Protein AF-A0AAI8T4B0-F1 (afdb_monomer)

Secondary structure (DSSP, 8-state):
--HHHHHHHHHHHHHS-HHHHHHHTTS-HHHHHHHHHHHHHHHT--HHHHHHHHH-

Nearest PDB structures (foldseek):
  4x6g-assembly2_E  TM=8.246E-01  e=2.502E-03  Pseudomonas aeruginosa PAO1
  7dwo-assembly1_A  TM=8.190E-01  e=6.940E-03  Aliivibrio fischeri ES114
  5y9s-assembly1_B  TM=9.899E-01  e=2.760E-02  Vibrio vulnificus CMCP6
  5y9s-assembly1_D  TM=9.746E-01  e=3.956E-02  Vibrio vulnificus CMCP6
  1b9n-assembly1_B  TM=8.244E-01  e=6.642E-01  Escherichia coli

Sequence (56 aa):
MEMQQVRYFLALSSTLSFTRAAEECNVTQPALTRAIKTLEEGLGANASDASASIRT

Structure (mmCIF, N/CA/C/O backbone):
data_AF-A0AAI8T4B0-F1
#
_entry.id   AF-A0AAI8T4B0-F1
#
loop_
_atom_site.group_PDB
_atom_site.id
_atom_site.type_symbol
_atom_site.label_atom_id
_atom_site.label_alt_id
_atom_site.label_comp_id
_atom_site.label_asym_id
_atom_site.label_entity_id
_atom_site.label_seq_id
_atom_site.pdbx_PDB_ins_code
_atom_site.Cartn_x
_atom_site.Cartn_y
_atom_site.Cartn_z
_atom_site.occupancy
_atom_site.B_iso_or_equiv
_atom_site.auth_seq_id
_atom_site.auth_comp_id
_atom_site.auth_asym_id
_atom_site.auth_atom_id
_atom_site.pdbx_PDB_model_num
ATOM 1 N N . MET A 1 1 ? 10.319 -9.885 -8.218 1.00 58.78 1 MET A N 1
ATOM 2 C CA . MET A 1 1 ? 8.876 -9.942 -7.920 1.00 58.78 1 MET A CA 1
ATOM 3 C C . MET A 1 1 ? 8.653 -10.804 -6.700 1.00 58.78 1 MET A C 1
ATOM 5 O O . MET A 1 1 ? 9.063 -11.957 -6.713 1.00 58.78 1 MET A O 1
ATOM 9 N N . GLU A 1 2 ? 8.044 -10.240 -5.660 1.00 77.88 2 GLU A N 1
ATOM 10 C CA . GLU A 1 2 ? 7.712 -10.944 -4.417 1.00 77.88 2 GLU A CA 1
ATOM 11 C C . GLU A 1 2 ? 6.191 -10.931 -4.202 1.00 77.88 2 GLU A C 1
ATOM 13 O O . GLU A 1 2 ? 5.541 -9.912 -4.436 1.00 77.88 2 GLU A O 1
ATOM 18 N N . MET A 1 3 ? 5.605 -12.043 -3.741 1.00 82.62 3 MET A N 1
ATOM 19 C CA . MET A 1 3 ? 4.146 -12.182 -3.565 1.00 82.62 3 MET A CA 1
ATOM 20 C C . MET A 1 3 ? 3.552 -11.103 -2.637 1.00 82.62 3 MET A C 1
ATOM 22 O O . MET A 1 3 ? 2.402 -10.693 -2.793 1.00 82.62 3 MET A O 1
ATOM 26 N N . GLN A 1 4 ? 4.356 -10.602 -1.695 1.00 84.31 4 GLN A N 1
ATOM 27 C CA . GLN A 1 4 ? 4.012 -9.512 -0.781 1.00 84.31 4 GLN A CA 1
ATOM 28 C C . GLN A 1 4 ? 3.615 -8.225 -1.526 1.00 84.31 4 GLN A C 1
ATOM 30 O O . GLN A 1 4 ? 2.646 -7.564 -1.163 1.00 84.31 4 GLN A O 1
ATOM 35 N N . GLN A 1 5 ? 4.329 -7.898 -2.605 1.00 84.94 5 GLN A N 1
ATOM 36 C CA . GLN A 1 5 ? 4.130 -6.676 -3.385 1.00 84.94 5 GLN A CA 1
ATOM 37 C C . GLN 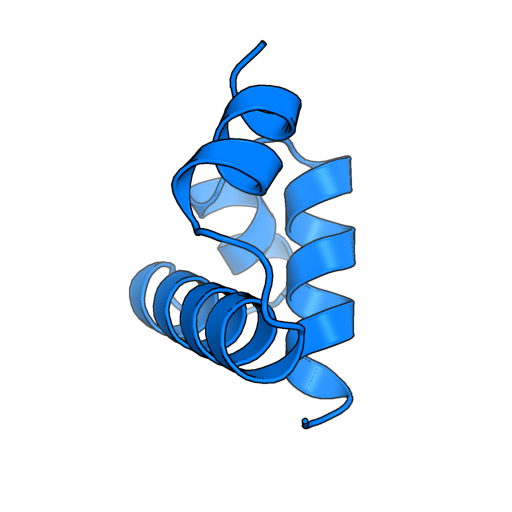A 1 5 ? 2.777 -6.691 -4.111 1.00 84.94 5 GLN A C 1
ATOM 39 O O . GLN A 1 5 ? 2.061 -5.691 -4.126 1.00 84.94 5 GLN A O 1
ATOM 44 N N . VAL A 1 6 ? 2.381 -7.856 -4.633 1.00 85.88 6 VAL A N 1
ATOM 45 C CA . VAL A 1 6 ? 1.076 -8.060 -5.282 1.00 85.88 6 VAL A CA 1
ATOM 46 C C . VAL A 1 6 ? -0.068 -7.919 -4.275 1.00 85.88 6 VAL A C 1
ATOM 48 O O . VAL A 1 6 ? -1.090 -7.309 -4.582 1.00 85.88 6 VAL A O 1
ATOM 51 N N . ARG A 1 7 ? 0.103 -8.424 -3.044 1.00 88.25 7 ARG A N 1
ATOM 52 C CA . ARG A 1 7 ? -0.897 -8.259 -1.973 1.00 88.25 7 ARG A CA 1
ATOM 53 C C . ARG A 1 7 ? -1.099 -6.791 -1.605 1.00 88.25 7 ARG A C 1
ATOM 55 O O . ARG A 1 7 ? -2.235 -6.353 -1.459 1.00 88.25 7 ARG A O 1
ATOM 62 N N . TYR A 1 8 ? -0.013 -6.032 -1.499 1.00 89.62 8 TYR A N 1
ATOM 63 C CA . TYR A 1 8 ? -0.078 -4.595 -1.239 1.00 89.62 8 TYR A CA 1
ATOM 64 C C . TYR A 1 8 ? -0.751 -3.830 -2.378 1.00 89.62 8 TYR A C 1
ATOM 66 O O . TYR A 1 8 ? -1.525 -2.913 -2.123 1.00 89.62 8 TYR A O 1
ATOM 74 N N . PHE A 1 9 ? -0.515 -4.236 -3.625 1.00 86.94 9 PHE A N 1
ATOM 75 C CA . PHE A 1 9 ? -1.185 -3.666 -4.792 1.00 86.94 9 PHE A CA 1
ATOM 76 C C . PHE A 1 9 ? -2.694 -3.959 -4.814 1.00 86.94 9 PHE A C 1
ATOM 78 O O . PHE A 1 9 ? -3.498 -3.069 -5.091 1.00 86.94 9 PHE A O 1
ATOM 85 N N . LEU A 1 10 ? -3.105 -5.174 -4.446 1.00 89.25 10 LEU A N 1
ATOM 86 C CA . LEU A 1 10 ? -4.521 -5.528 -4.282 1.00 89.25 10 LEU A CA 1
ATOM 87 C C . LEU A 1 10 ? -5.207 -4.721 -3.167 1.00 89.25 10 LEU A C 1
ATOM 89 O O . LEU A 1 10 ? -6.320 -4.231 -3.352 1.00 89.25 10 LEU A O 1
ATOM 93 N N . ALA A 1 11 ? -4.538 -4.526 -2.029 1.00 90.19 11 ALA A N 1
ATOM 94 C CA . ALA A 1 11 ? -5.060 -3.683 -0.952 1.00 90.19 11 ALA A CA 1
ATOM 95 C C . ALA A 1 11 ? -5.154 -2.206 -1.374 1.00 90.19 11 ALA A C 1
ATOM 97 O O . ALA A 1 11 ? -6.139 -1.525 -1.085 1.00 90.19 11 ALA A O 1
ATOM 98 N N . LEU A 1 12 ? -4.158 -1.709 -2.112 1.00 88.56 12 LEU A N 1
ATOM 99 C CA . LEU A 1 12 ? -4.147 -0.342 -2.627 1.00 88.56 12 LEU A CA 1
ATOM 100 C C . LEU A 1 12 ? -5.261 -0.093 -3.651 1.00 88.56 12 LEU A C 1
ATOM 102 O O . LEU A 1 12 ? -5.942 0.924 -3.564 1.00 88.56 12 LEU A O 1
ATOM 106 N N . SER A 1 13 ? -5.480 -1.023 -4.580 1.00 88.62 13 SER A N 1
ATOM 107 C CA . SER A 1 13 ? -6.570 -0.933 -5.563 1.00 88.62 13 SER A CA 1
ATOM 108 C C . SER A 1 13 ? -7.958 -1.053 -4.926 1.00 88.62 13 SER A C 1
ATOM 110 O O . SE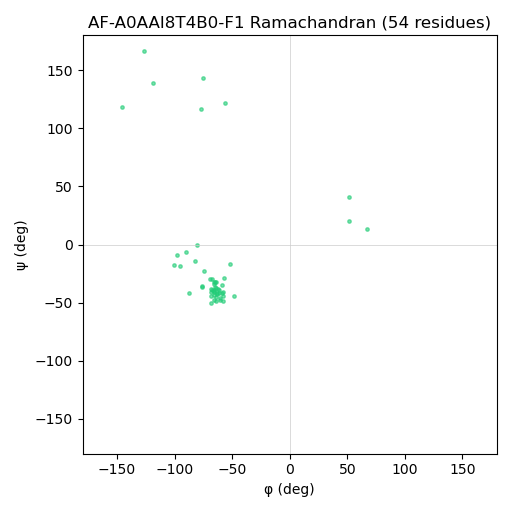R A 1 13 ? -8.894 -0.425 -5.406 1.00 88.62 13 SER A O 1
ATOM 112 N N . SER A 1 14 ? -8.090 -1.783 -3.815 1.00 89.19 14 SER A N 1
ATOM 113 C CA . SER A 1 14 ? -9.361 -1.901 -3.082 1.00 89.19 14 SER A CA 1
ATOM 114 C C . SER A 1 14 ? -9.690 -0.660 -2.246 1.00 89.19 14 SER A C 1
ATOM 116 O O . SER A 1 14 ? -10.850 -0.279 -2.119 1.00 89.19 14 SER A O 1
ATOM 118 N N . THR A 1 15 ? -8.676 -0.026 -1.654 1.00 89.31 15 THR A N 1
ATOM 119 C CA . THR A 1 15 ? -8.861 1.116 -0.741 1.00 89.31 15 THR A CA 1
ATOM 120 C C . THR A 1 15 ? -8.730 2.478 -1.419 1.00 89.31 15 THR A C 1
ATOM 122 O O . THR A 1 15 ? -9.145 3.476 -0.828 1.00 89.31 15 THR A O 1
ATOM 125 N N . LEU A 1 16 ? -8.112 2.538 -2.607 1.00 87.25 16 LEU A N 1
ATOM 126 C CA . LEU A 1 16 ? -7.757 3.762 -3.343 1.00 87.25 16 LEU A CA 1
ATOM 127 C C . LEU A 1 16 ? -6.978 4.788 -2.493 1.00 87.25 16 LEU A C 1
ATOM 129 O O . LEU A 1 16 ? -6.931 5.979 -2.794 1.00 87.25 16 LEU A O 1
ATOM 133 N N . SER A 1 17 ? -6.357 4.337 -1.399 1.00 86.94 17 SER A N 1
ATOM 134 C CA . SER A 1 17 ? -5.666 5.190 -0.437 1.00 86.94 17 SER A CA 1
ATOM 135 C C . SER A 1 17 ? -4.450 4.473 0.127 1.00 86.94 17 SER A C 1
ATOM 137 O O . SER A 1 17 ? -4.567 3.459 0.811 1.00 86.94 17 SER A O 1
ATOM 139 N N . PHE A 1 18 ? -3.265 5.040 -0.107 1.00 85.75 18 PHE A N 1
ATOM 140 C CA . PHE A 1 18 ? -1.998 4.492 0.389 1.00 85.75 18 PHE A CA 1
ATOM 141 C C . PHE A 1 18 ? -1.956 4.373 1.913 1.00 85.75 18 PHE A C 1
ATOM 143 O O . PHE A 1 18 ? -1.352 3.439 2.432 1.00 85.75 18 PHE A O 1
ATOM 150 N N . THR A 1 19 ? -2.588 5.302 2.630 1.00 90.06 19 THR A N 1
ATOM 151 C CA . THR A 1 19 ? -2.656 5.259 4.094 1.00 90.06 19 THR A CA 1
ATOM 152 C C . THR A 1 19 ? -3.522 4.091 4.548 1.00 90.06 19 THR A C 1
ATOM 154 O O . THR A 1 19 ? -3.062 3.257 5.319 1.00 90.06 19 THR A O 1
ATOM 157 N N . ARG A 1 20 ? -4.728 3.966 3.985 1.00 89.25 20 ARG A N 1
ATOM 158 C CA . ARG A 1 20 ? -5.692 2.930 4.372 1.00 89.25 20 ARG A CA 1
ATOM 159 C C . ARG A 1 20 ? -5.229 1.526 3.970 1.00 89.25 20 ARG A C 1
ATOM 161 O 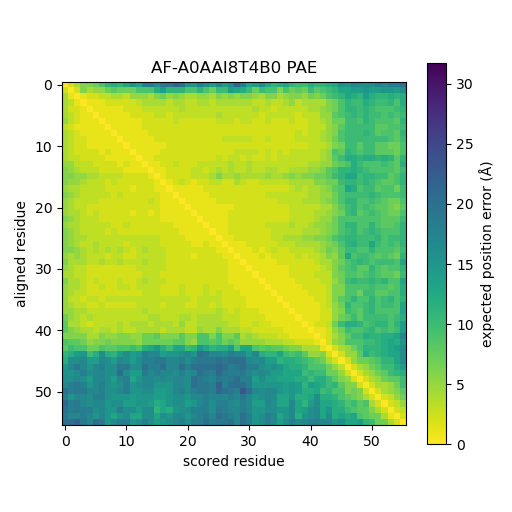O . ARG A 1 20 ? -5.360 0.591 4.749 1.00 89.25 20 ARG A O 1
ATOM 168 N N . ALA A 1 21 ? -4.610 1.387 2.798 1.00 91.19 21 ALA A N 1
ATOM 169 C CA . ALA A 1 21 ? -3.978 0.143 2.359 1.00 91.19 21 ALA A CA 1
ATOM 170 C C . ALA A 1 21 ? -2.839 -0.295 3.287 1.00 91.19 21 ALA A C 1
ATOM 172 O O . ALA A 1 21 ? -2.674 -1.485 3.552 1.00 91.19 21 ALA A O 1
ATOM 173 N N . ALA A 1 22 ? -2.038 0.661 3.772 1.00 91.94 22 ALA A N 1
ATOM 174 C CA . ALA A 1 22 ? -0.946 0.378 4.692 1.00 91.94 22 ALA A CA 1
ATOM 175 C C . ALA A 1 22 ? -1.475 -0.082 6.057 1.00 91.94 22 ALA A C 1
ATOM 177 O O . ALA A 1 22 ? -0.963 -1.057 6.601 1.00 91.94 22 ALA A O 1
ATOM 178 N N . GLU A 1 23 ? -2.543 0.549 6.551 1.00 92.12 23 G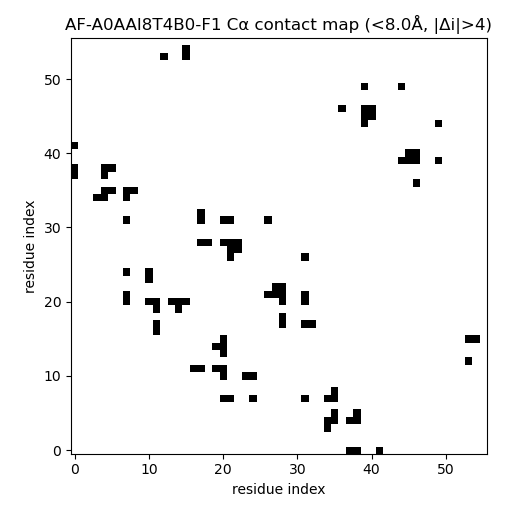LU A N 1
ATOM 179 C CA . GLU A 1 23 ? -3.246 0.128 7.767 1.00 92.12 23 GLU A CA 1
ATOM 180 C C . GLU A 1 23 ? -3.824 -1.289 7.633 1.00 92.12 23 GLU A C 1
ATOM 182 O O . GLU A 1 23 ? -3.559 -2.131 8.489 1.00 92.12 23 GLU A O 1
ATOM 187 N N . GLU A 1 24 ? -4.522 -1.608 6.536 1.00 91.56 24 GLU A N 1
ATOM 188 C CA . GLU A 1 24 ? -5.051 -2.964 6.301 1.00 91.56 24 GLU A CA 1
ATOM 189 C C . GLU A 1 24 ? -3.944 -4.018 6.196 1.00 91.56 24 GLU A C 1
ATOM 191 O O . GLU A 1 24 ? -4.061 -5.132 6.712 1.00 91.56 24 GLU A O 1
ATOM 196 N N . CYS A 1 25 ? -2.830 -3.659 5.561 1.00 89.69 25 CYS A N 1
ATOM 197 C CA . CYS A 1 25 ? -1.677 -4.538 5.429 1.00 89.69 25 CYS A CA 1
ATOM 198 C C . CYS A 1 25 ? -0.793 -4.578 6.686 1.00 89.69 25 CYS A C 1
ATOM 200 O O . CYS A 1 25 ? 0.193 -5.314 6.683 1.00 89.69 25 CYS A O 1
ATOM 202 N N . ASN A 1 26 ? -1.135 -3.836 7.749 1.00 92.56 26 ASN A N 1
ATOM 203 C CA . ASN A 1 26 ? -0.340 -3.692 8.975 1.00 92.56 26 ASN A CA 1
ATOM 204 C C . ASN A 1 26 ? 1.123 -3.293 8.700 1.00 92.56 26 ASN A C 1
ATOM 206 O O . ASN A 1 26 ? 2.063 -3.799 9.315 1.00 92.56 26 ASN A O 1
ATOM 210 N N . VAL A 1 27 ? 1.323 -2.379 7.753 1.00 91.81 27 VAL A N 1
ATOM 211 C CA . VAL A 1 27 ? 2.634 -1.843 7.381 1.00 91.81 27 VAL A CA 1
ATOM 212 C C . VAL A 1 27 ? 2.640 -0.327 7.432 1.00 91.81 27 VAL A C 1
ATOM 214 O O . VAL A 1 27 ? 1.608 0.334 7.477 1.00 91.81 27 VAL A O 1
ATOM 217 N N . THR A 1 28 ? 3.832 0.256 7.388 1.00 92.56 28 THR A N 1
ATOM 218 C CA . THR A 1 28 ? 3.959 1.701 7.231 1.00 92.56 28 THR A CA 1
ATOM 219 C C . THR A 1 28 ? 3.671 2.101 5.782 1.00 92.56 28 THR A C 1
ATOM 221 O O . THR A 1 28 ? 4.073 1.422 4.833 1.00 92.56 28 THR A O 1
ATOM 224 N N . GLN A 1 29 ? 3.019 3.248 5.588 1.00 89.31 29 GLN A N 1
ATOM 225 C CA . GLN A 1 29 ? 2.793 3.845 4.267 1.00 89.31 29 GLN A CA 1
ATOM 226 C C . GLN A 1 29 ? 4.068 3.908 3.386 1.00 89.31 29 GLN A C 1
ATOM 228 O O . GLN A 1 29 ? 3.989 3.542 2.207 1.00 89.31 29 GLN A O 1
ATOM 233 N N . PRO A 1 30 ? 5.258 4.318 3.887 1.00 90.31 30 PRO A N 1
ATOM 234 C CA . PRO A 1 30 ? 6.477 4.305 3.075 1.00 90.31 30 PRO A CA 1
ATOM 235 C C . PRO A 1 30 ? 6.941 2.896 2.675 1.00 90.31 30 PRO A C 1
ATOM 237 O O . PRO A 1 30 ? 7.477 2.738 1.576 1.00 90.31 30 PRO A O 1
ATOM 240 N N . ALA A 1 31 ? 6.716 1.870 3.505 1.00 88.44 31 ALA A N 1
ATOM 241 C CA . ALA A 1 31 ? 7.020 0.484 3.144 1.00 88.44 31 ALA A CA 1
ATOM 242 C C . ALA A 1 31 ? 6.091 -0.017 2.030 1.00 88.44 31 ALA A C 1
ATOM 244 O O . ALA A 1 31 ? 6.570 -0.575 1.041 1.00 88.44 31 ALA A O 1
ATOM 245 N N . LEU A 1 32 ? 4.789 0.268 2.146 1.00 88.88 32 LEU A N 1
ATOM 246 C CA . LEU A 1 32 ? 3.800 -0.036 1.111 1.00 88.88 32 LEU A CA 1
ATOM 247 C C . LEU A 1 32 ? 4.182 0.637 -0.217 1.00 88.88 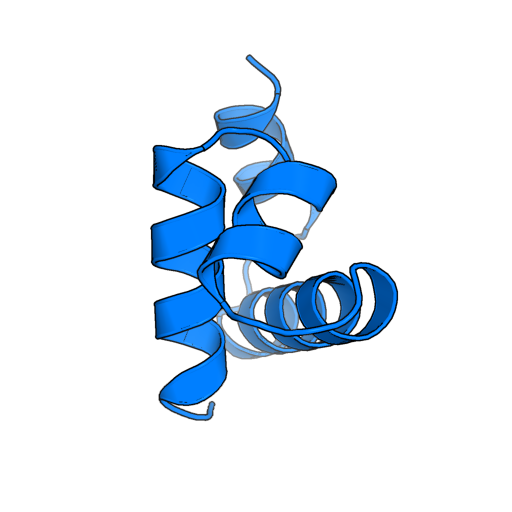32 LEU A C 1
ATOM 249 O O . LEU A 1 32 ? 4.268 -0.019 -1.248 1.00 88.88 32 LEU A O 1
ATOM 253 N N . THR A 1 33 ? 4.503 1.932 -0.182 1.00 88.50 33 THR A N 1
ATOM 254 C CA . THR A 1 33 ? 4.851 2.716 -1.380 1.00 88.50 33 THR A CA 1
ATOM 255 C C . THR A 1 33 ? 6.100 2.177 -2.080 1.00 88.50 33 THR A C 1
ATOM 257 O O . THR A 1 33 ? 6.131 2.093 -3.304 1.00 88.50 33 THR A O 1
ATOM 260 N N . ARG A 1 34 ? 7.138 1.792 -1.323 1.00 89.19 34 ARG A N 1
ATOM 261 C CA . ARG A 1 34 ? 8.348 1.179 -1.894 1.00 89.19 34 ARG A CA 1
ATOM 262 C C . ARG A 1 34 ? 8.044 -0.159 -2.557 1.00 89.19 34 ARG A C 1
ATOM 264 O O . ARG A 1 34 ? 8.498 -0.390 -3.667 1.00 89.19 34 ARG A O 1
ATOM 271 N N . ALA A 1 35 ? 7.258 -1.008 -1.903 1.00 88.06 35 ALA A N 1
ATOM 272 C CA . ALA A 1 35 ? 6.902 -2.313 -2.440 1.00 88.06 35 ALA A CA 1
ATOM 273 C C . ALA A 1 35 ? 6.058 -2.216 -3.723 1.00 88.06 35 ALA A C 1
ATOM 275 O O . ALA A 1 35 ? 6.278 -2.999 -4.642 1.00 88.06 35 ALA A O 1
ATOM 276 N N . ILE A 1 36 ? 5.154 -1.232 -3.808 1.00 85.81 36 ILE A N 1
ATOM 277 C CA . ILE A 1 36 ? 4.400 -0.923 -5.033 1.00 85.81 36 ILE A CA 1
ATOM 278 C C . ILE A 1 36 ? 5.346 -0.455 -6.141 1.00 85.81 36 ILE A C 1
ATOM 280 O O . ILE A 1 36 ? 5.302 -1.005 -7.233 1.00 85.81 36 ILE A O 1
ATOM 284 N N . LYS A 1 37 ? 6.258 0.484 -5.859 1.00 85.25 37 LYS A N 1
ATOM 285 C CA . LYS A 1 37 ? 7.241 0.948 -6.853 1.00 85.25 37 LYS A CA 1
ATOM 286 C C . LYS A 1 37 ? 8.101 -0.190 -7.397 1.00 85.25 37 LYS A C 1
ATOM 288 O O . LYS A 1 37 ? 8.260 -0.307 -8.602 1.00 85.25 37 LYS A O 1
ATOM 293 N N . THR A 1 38 ? 8.592 -1.072 -6.527 1.00 86.50 38 THR A N 1
ATOM 294 C CA . THR A 1 38 ? 9.373 -2.242 -6.957 1.00 86.50 38 THR A CA 1
ATOM 295 C C . THR A 1 38 ? 8.541 -3.226 -7.783 1.00 86.50 38 THR A C 1
ATOM 297 O O . THR A 1 38 ? 9.076 -3.876 -8.681 1.00 86.50 38 THR A O 1
ATOM 300 N N . LEU A 1 39 ? 7.235 -3.335 -7.509 1.00 85.56 39 LEU A N 1
ATOM 301 C CA . LEU A 1 39 ? 6.315 -4.106 -8.345 1.00 85.56 39 LEU A CA 1
ATOM 302 C C . LEU A 1 39 ? 6.178 -3.476 -9.736 1.00 85.56 39 LEU A C 1
ATOM 304 O O . LEU A 1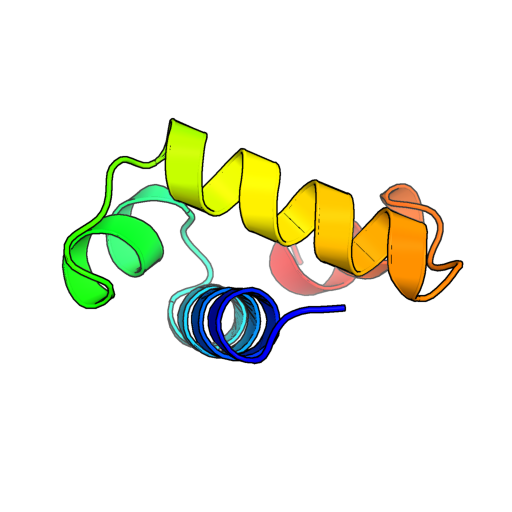 39 ? 6.284 -4.187 -10.727 1.00 85.56 39 LEU A O 1
ATOM 308 N N . GLU A 1 40 ? 5.970 -2.160 -9.809 1.00 83.38 40 GLU A N 1
ATOM 309 C CA . GLU A 1 40 ? 5.837 -1.407 -11.064 1.00 83.38 40 GLU A CA 1
ATOM 310 C C . GLU A 1 40 ? 7.110 -1.515 -11.918 1.00 83.38 40 GLU A C 1
ATOM 312 O O . GLU A 1 40 ? 7.037 -1.863 -13.098 1.00 83.38 40 GLU A O 1
ATOM 317 N N . GLU A 1 41 ? 8.280 -1.334 -11.296 1.00 84.06 41 GLU A N 1
ATOM 318 C CA . GLU A 1 41 ? 9.597 -1.511 -11.921 1.00 84.06 41 GLU A CA 1
ATOM 319 C C . GLU A 1 41 ? 9.784 -2.934 -12.467 1.00 84.06 41 GLU A C 1
ATOM 321 O O . GLU A 1 41 ? 10.291 -3.120 -13.573 1.00 84.06 41 GLU A O 1
ATOM 326 N N . GLY A 1 42 ? 9.347 -3.950 -11.717 1.00 78.88 42 GLY A N 1
ATOM 327 C CA . GLY A 1 42 ? 9.451 -5.351 -12.121 1.00 78.88 42 GLY A CA 1
ATOM 328 C C . GLY A 1 42 ? 8.459 -5.774 -13.209 1.00 78.88 42 GLY A C 1
ATOM 329 O O . GLY A 1 42 ? 8.719 -6.752 -13.909 1.00 78.88 42 GLY A O 1
ATOM 330 N N . LEU A 1 43 ? 7.336 -5.064 -13.358 1.00 77.31 43 LEU A N 1
ATOM 331 C CA . LEU A 1 43 ? 6.317 -5.334 -14.380 1.00 77.31 43 LEU A CA 1
ATOM 332 C C . LEU A 1 43 ? 6.578 -4.575 -15.694 1.00 77.31 43 LEU A C 1
ATOM 334 O O . LEU A 1 43 ? 5.856 -4.784 -16.666 1.00 77.31 43 LEU A O 1
ATOM 338 N N . GLY A 1 44 ? 7.577 -3.684 -15.732 1.00 67.62 44 GLY A N 1
ATOM 339 C CA . GLY A 1 44 ? 7.819 -2.790 -16.871 1.00 67.62 44 GLY A CA 1
ATOM 340 C C . GLY A 1 44 ? 6.711 -1.750 -17.068 1.00 67.62 44 GLY A C 1
ATOM 341 O O . GLY A 1 44 ? 6.642 -1.109 -18.117 1.00 67.62 44 GLY A O 1
ATOM 342 N N . ALA A 1 45 ? 5.833 -1.586 -16.073 1.00 62.31 45 ALA A N 1
ATOM 343 C CA . ALA A 1 45 ? 4.794 -0.577 -16.089 1.00 62.31 45 ALA A CA 1
ATOM 344 C C . ALA A 1 45 ? 5.442 0.768 -15.756 1.00 62.31 45 ALA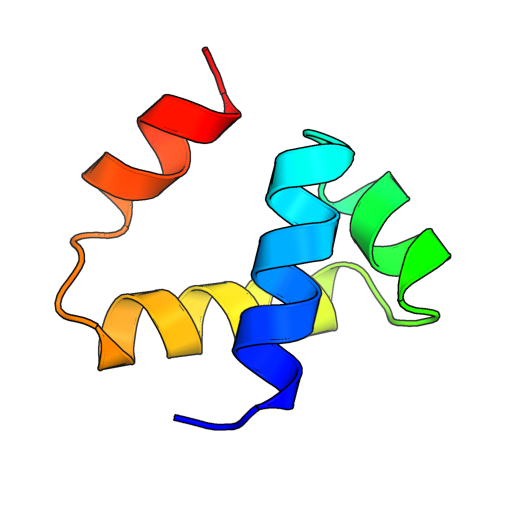 A C 1
ATOM 346 O O . ALA A 1 45 ? 5.971 0.965 -14.662 1.00 62.31 45 ALA A O 1
ATOM 347 N N . ASN A 1 46 ? 5.410 1.708 -16.701 1.00 55.25 46 ASN A N 1
ATOM 348 C CA . ASN A 1 46 ? 5.766 3.089 -16.404 1.00 55.25 46 ASN A CA 1
ATOM 349 C C . ASN A 1 46 ? 4.861 3.556 -15.255 1.00 55.25 46 ASN A C 1
A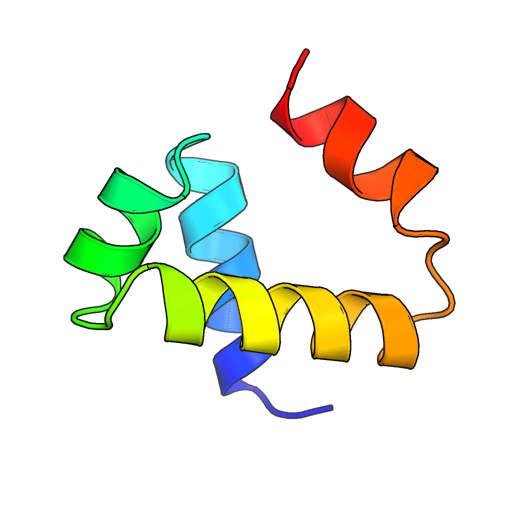TOM 351 O O . ASN A 1 46 ? 3.640 3.525 -15.395 1.00 55.25 46 ASN A O 1
ATOM 355 N N . ALA A 1 47 ? 5.444 3.980 -14.130 1.00 55.03 47 ALA A N 1
ATOM 356 C CA . ALA A 1 47 ? 4.720 4.417 -12.927 1.00 55.03 47 ALA A CA 1
ATOM 357 C C . ALA A 1 47 ? 3.637 5.491 -13.203 1.00 55.03 47 ALA A C 1
ATOM 359 O O . ALA A 1 47 ? 2.735 5.715 -12.396 1.00 55.03 47 ALA A O 1
ATOM 360 N N . SER A 1 48 ? 3.707 6.146 -14.363 1.00 53.69 48 SER A N 1
ATOM 361 C CA . SER A 1 48 ? 2.717 7.075 -14.909 1.00 53.69 48 SER A CA 1
ATOM 362 C C . SER A 1 48 ? 1.370 6.426 -15.268 1.00 53.69 48 SER A C 1
ATOM 364 O O . SER A 1 48 ? 0.344 7.083 -15.130 1.00 53.69 48 SER A O 1
ATOM 366 N N . ASP A 1 49 ? 1.357 5.170 -15.721 1.00 56.28 49 ASP A N 1
ATOM 367 C CA . ASP A 1 49 ? 0.171 4.510 -16.291 1.00 56.28 49 ASP A CA 1
ATOM 368 C C . ASP A 1 49 ? -0.687 3.835 -15.202 1.00 56.28 49 ASP A C 1
ATOM 370 O O . ASP A 1 49 ? -1.906 3.988 -15.161 1.00 56.28 49 ASP A O 1
ATOM 374 N N . ALA A 1 50 ? -0.048 3.175 -14.227 1.00 55.22 50 ALA A N 1
ATOM 375 C CA . ALA A 1 50 ? -0.747 2.493 -13.133 1.00 55.22 50 ALA A CA 1
ATOM 376 C C . ALA A 1 50 ? -1.289 3.465 -12.067 1.00 55.22 50 ALA A C 1
ATOM 378 O O . ALA A 1 50 ? -2.386 3.266 -11.539 1.00 55.22 50 ALA A O 1
ATOM 379 N N . SER A 1 51 ? -0.564 4.554 -11.772 1.00 52.69 51 SER A N 1
ATOM 380 C CA . SER A 1 51 ? -1.029 5.556 -10.800 1.00 52.69 51 SER A CA 1
ATOM 381 C C . SER A 1 51 ? -2.227 6.359 -11.317 1.00 52.69 51 SER A C 1
ATOM 383 O O . SER A 1 51 ? -3.073 6.766 -10.519 1.00 52.69 51 SER A O 1
ATOM 385 N N . ALA A 1 52 ? -2.340 6.546 -12.640 1.00 52.19 52 ALA A N 1
ATOM 386 C CA . ALA A 1 52 ? -3.464 7.243 -13.263 1.00 52.19 52 ALA A CA 1
ATOM 387 C C . ALA A 1 52 ? -4.800 6.506 -13.058 1.00 52.19 52 ALA A C 1
ATOM 389 O O . ALA A 1 52 ? -5.828 7.153 -12.871 1.00 52.19 52 ALA A O 1
ATOM 390 N N . SER A 1 53 ? -4.782 5.169 -12.996 1.00 52.62 53 SER A N 1
ATOM 391 C CA . SER A 1 53 ? -5.992 4.360 -12.797 1.00 52.62 53 SER A CA 1
ATOM 392 C C . SER A 1 53 ? -6.438 4.231 -11.332 1.00 52.62 53 SER A C 1
ATOM 394 O O . SER A 1 53 ? -7.554 3.786 -11.093 1.00 52.62 53 SER A O 1
ATOM 396 N N . ILE A 1 54 ? -5.592 4.587 -10.356 1.00 55.22 54 ILE A N 1
ATOM 397 C CA . ILE A 1 54 ? -5.927 4.563 -8.913 1.00 55.22 54 ILE A CA 1
ATOM 398 C C . ILE A 1 54 ? -6.284 5.975 -8.402 1.00 55.22 54 ILE A C 1
ATOM 400 O O . ILE A 1 54 ? -6.889 6.122 -7.343 1.00 55.22 54 ILE A O 1
ATOM 404 N N . ARG A 1 55 ? -5.914 7.029 -9.147 1.00 48.94 55 ARG A N 1
ATOM 405 C CA . ARG A 1 55 ? -6.233 8.436 -8.833 1.00 48.94 55 ARG A CA 1
ATOM 406 C C . ARG A 1 55 ? -7.445 9.014 -9.566 1.00 48.94 55 ARG A C 1
ATOM 408 O O . ARG A 1 55 ? -7.816 10.137 -9.227 1.00 48.94 55 ARG A O 1
ATOM 415 N N . THR A 1 56 ? -8.007 8.309 -10.547 1.00 44.16 56 THR A N 1
ATOM 416 C CA . THR A 1 56 ? -9.233 8.724 -11.254 1.00 44.16 56 THR A CA 1
ATOM 417 C C . THR A 1 56 ? -10.417 7.948 -10.706 1.00 44.16 56 THR A C 1
ATOM 419 O O . THR A 1 56 ? -11.467 8.583 -10.473 1.00 44.16 56 THR A O 1
#

Radius of gyration: 10.28 Å; Cα contacts (8 Å, |Δi|>4): 52; chains: 1; bounding box: 19×21×26 Å

Solvent-accessible surface area (backbone atoms only — not comparable to full-atom values): 3206 Å² total; per-residue (Å²): 136,57,76,66,30,56,52,51,47,55,38,28,69,72,57,58,30,64,62,58,20,11,57,77,67,74,46,53,46,70,58,46,52,50,37,41,50,54,43,30,64,69,69,71,45,59,71,73,61,64,51,53,72,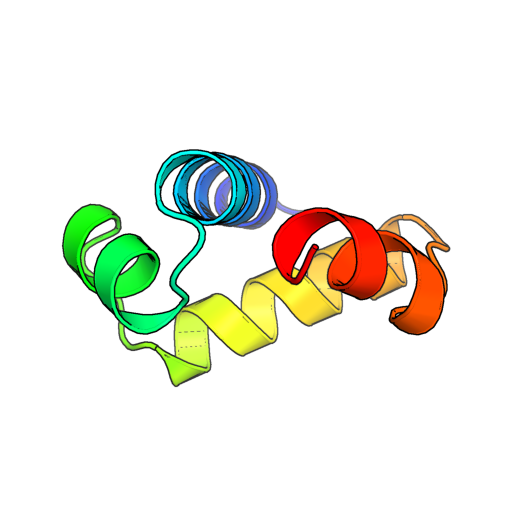57,76,109

Foldseek 3Di:
DDPLLVQLVVLCQVVLDLCRSCVVSVHDSVVSVVSPVVVCVVVVNDPVPVNVVSND

Mean predicted aligned error: 6.59 Å

pLDDT: mean 79.42, std 14.7, range [44.16, 92.56]